Protein AF-A0A834YYU4-F1 (afdb_monomer)

Secondary structure (DSSP, 8-state):
-BTTTTB-----BTTB--HHHHHHHHHHHHHHHTT--HHHHTHHHH-TTEEEEEEEHHHH--S-TT----HHHHHHHHHHHHHTT-EEEEETTEEEEEEEHHHHHHHHHHHHHHHTT----

Sequence (121 aa):
MNLQDGYVVLVTRPDNRSMSDLWKCFYFIRAVILGFKIIEASAILYSDDVGVRTIDMNNVSIKHKGHKWTLSCERNMKLYGKSRKTSIVMEGNLIHILGLKWSIQNAITSLRPLCLGCCVN

Solvent-accessible surface area (backbone atoms only — not compa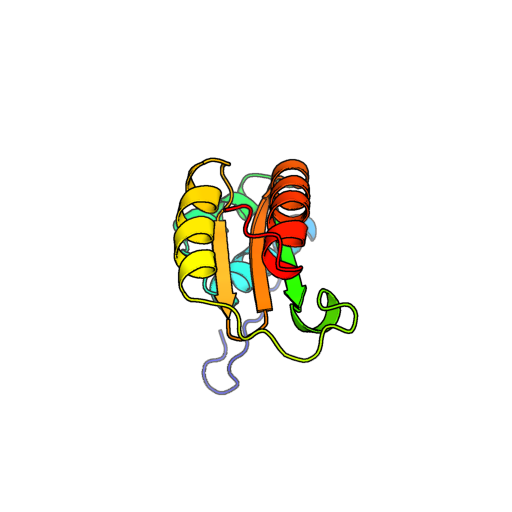rable to full-atom values): 7295 Å² total; per-residue (Å²): 112,44,79,90,81,73,48,77,80,86,79,71,48,95,92,48,71,56,62,66,61,52,52,32,51,48,53,28,53,51,36,40,73,65,66,43,53,65,82,65,28,51,48,32,71,78,33,91,58,34,48,77,50,77,42,53,47,73,78,67,50,74,86,68,87,81,76,77,86,52,75,66,57,62,56,52,49,60,55,55,23,74,74,55,74,26,54,70,40,76,58,93,58,34,40,38,35,36,24,37,62,68,47,41,54,49,51,50,64,62,43,49,46,59,72,70,67,58,72,78,126

Organism: Tetracentron sinense (NCBI:txid13715)

Mean predicted aligned error: 9.65 Å

pLDDT: mean 75.98, std 19.18, range [32.94, 95.56]

Nearest PDB structures (foldseek):
  7wts-assembly1_x  TM=8.541E-01  e=3.207E-06  Homo sapiens
  7mqa-assembly1_SW  TM=7.951E-01  e=4.625E-06  Homo sapiens
  2e3u-assembly1_A  TM=7.522E-01  e=3.259E-05  Pyrococcus horikoshii OT3
  3aev-assembly1_B  TM=7.430E-01  e=9.341E-04  Pyrococcus horikoshii
  2epi-assembly1_C  TM=5.928E-01  e=4.170E-01  Methanocaldococcus jannaschii DSM 2661

Structure (mmCIF, N/CA/C/O backbone):
data_AF-A0A834YYU4-F1
#
_entry.id   AF-A0A834YYU4-F1
#
loop_
_atom_site.group_PDB
_atom_site.id
_atom_site.type_symbol
_atom_site.label_atom_id
_atom_site.label_alt_id
_atom_site.label_comp_id
_atom_site.label_asym_id
_atom_site.label_entity_id
_atom_site.label_seq_id
_atom_site.pdbx_PDB_ins_code
_atom_site.Cartn_x
_atom_site.Cartn_y
_atom_site.Cartn_z
_atom_site.occupancy
_atom_site.B_iso_or_equiv
_atom_site.auth_seq_id
_atom_site.auth_comp_id
_atom_site.auth_asym_id
_atom_site.auth_atom_id
_atom_site.pdbx_PDB_model_num
ATOM 1 N N . MET A 1 1 ? -2.710 -3.736 -18.037 1.00 84.75 1 MET A N 1
ATOM 2 C CA . MET A 1 1 ? -3.788 -4.079 -17.086 1.00 84.75 1 MET A CA 1
ATOM 3 C C . MET A 1 1 ? -4.715 -5.039 -17.795 1.00 84.75 1 MET A C 1
ATOM 5 O O . MET A 1 1 ? -5.122 -4.723 -18.906 1.00 84.75 1 MET A O 1
ATOM 9 N N . ASN A 1 2 ? -4.968 -6.210 -17.216 1.00 88.81 2 ASN A N 1
ATOM 10 C CA . ASN A 1 2 ? -5.940 -7.144 -17.766 1.00 88.81 2 ASN A CA 1
ATOM 11 C C . ASN A 1 2 ? -7.298 -6.837 -17.121 1.00 88.81 2 ASN A C 1
ATOM 13 O O . ASN A 1 2 ? -7.493 -7.069 -15.931 1.00 88.81 2 ASN A O 1
ATOM 17 N N . LEU A 1 3 ? -8.203 -6.253 -17.907 1.00 90.31 3 LEU A N 1
ATOM 18 C CA . LEU A 1 3 ? -9.541 -5.875 -17.450 1.00 90.31 3 LEU A CA 1
ATOM 19 C C . LEU A 1 3 ? -10.502 -7.066 -17.386 1.00 90.31 3 LEU A C 1
ATOM 21 O O . LEU A 1 3 ? -11.465 -7.012 -16.632 1.00 90.31 3 LEU A O 1
ATOM 25 N N . GLN A 1 4 ? -10.237 -8.119 -18.158 1.00 90.62 4 GLN A N 1
ATOM 26 C CA . GLN A 1 4 ? -11.067 -9.320 -18.207 1.00 90.62 4 GLN A CA 1
ATOM 27 C C . GLN A 1 4 ? -10.930 -10.134 -16.918 1.00 90.62 4 GLN A C 1
ATOM 29 O O . GLN A 1 4 ? -11.927 -10.564 -16.349 1.00 90.62 4 GLN A O 1
ATOM 34 N N . ASP A 1 5 ? -9.697 -10.267 -16.432 1.00 91.75 5 ASP A N 1
ATOM 35 C CA . ASP A 1 5 ? -9.369 -11.088 -15.262 1.00 91.75 5 ASP A CA 1
ATOM 36 C C . ASP A 1 5 ? -9.105 -10.258 -13.992 1.00 91.75 5 ASP A C 1
ATOM 38 O O . ASP A 1 5 ? -8.812 -10.801 -12.928 1.00 91.75 5 ASP A O 1
ATOM 42 N N . GLY A 1 6 ? -9.162 -8.925 -14.088 1.00 87.88 6 GLY A N 1
ATOM 43 C CA . GLY A 1 6 ? -9.053 -8.025 -12.938 1.00 87.88 6 GLY A CA 1
ATOM 44 C C . GLY A 1 6 ? -7.663 -7.940 -12.295 1.00 87.88 6 GLY A C 1
ATOM 45 O O . GLY A 1 6 ? -7.561 -7.562 -11.129 1.00 87.88 6 GLY A O 1
ATOM 46 N N . TYR A 1 7 ? -6.586 -8.258 -13.024 1.00 88.06 7 TYR A N 1
ATOM 47 C CA . TYR A 1 7 ? -5.216 -8.177 -12.504 1.00 88.06 7 TYR A CA 1
ATOM 48 C C . TYR A 1 7 ? -4.333 -7.161 -13.237 1.00 88.06 7 TYR A C 1
ATOM 50 O O . TYR A 1 7 ? -4.507 -6.810 -14.411 1.00 88.06 7 TYR A O 1
ATOM 58 N N . VAL A 1 8 ? -3.312 -6.697 -12.520 1.00 91.50 8 VAL A N 1
ATOM 59 C CA . VAL A 1 8 ? -2.276 -5.808 -13.042 1.00 91.50 8 VAL A CA 1
ATOM 60 C C . VAL A 1 8 ? -0.950 -6.557 -13.062 1.00 91.50 8 VAL A C 1
ATOM 62 O O . VAL A 1 8 ? -0.528 -7.101 -12.047 1.00 91.50 8 VAL A O 1
ATOM 65 N N . VAL A 1 9 ? -0.289 -6.571 -14.220 1.00 92.00 9 VAL A N 1
ATOM 66 C CA . VAL A 1 9 ? 1.058 -7.132 -14.380 1.00 92.00 9 VAL A CA 1
ATOM 67 C C . VAL A 1 9 ? 2.054 -5.993 -14.402 1.00 92.00 9 VAL A C 1
ATOM 69 O O . VAL A 1 9 ? 1.902 -5.049 -15.179 1.00 92.00 9 VAL A O 1
ATOM 72 N N . LEU A 1 10 ? 3.077 -6.112 -13.565 1.00 92.12 10 LEU A N 1
ATOM 73 C CA . LEU A 1 10 ? 4.243 -5.249 -13.579 1.00 92.12 10 LEU A CA 1
ATOM 74 C C . LEU A 1 10 ? 5.434 -6.066 -14.062 1.00 92.12 10 LEU A C 1
ATOM 76 O O . LEU A 1 10 ? 5.714 -7.141 -13.539 1.00 92.12 10 LEU A O 1
ATOM 80 N N . VAL A 1 11 ? 6.133 -5.539 -15.056 1.00 91.81 11 VAL A N 1
ATOM 81 C CA . VAL A 1 11 ? 7.341 -6.133 -15.628 1.00 91.81 11 VAL A CA 1
ATOM 82 C C . VAL A 1 11 ? 8.394 -5.048 -15.752 1.00 91.81 11 VAL A C 1
ATOM 84 O O . VAL A 1 11 ? 8.086 -3.910 -16.110 1.00 91.81 11 VAL A O 1
ATOM 87 N N . THR A 1 12 ? 9.636 -5.400 -15.438 1.00 91.69 12 THR A N 1
ATOM 88 C CA . THR A 1 12 ? 10.779 -4.537 -15.724 1.00 91.69 12 THR A CA 1
ATOM 89 C C . THR A 1 12 ? 11.025 -4.507 -17.224 1.00 91.69 12 THR A C 1
ATOM 91 O O . THR A 1 12 ? 10.729 -5.462 -17.949 1.00 91.69 12 THR A O 1
ATOM 94 N N . ARG A 1 13 ? 11.566 -3.392 -17.709 1.00 90.31 13 ARG A N 1
ATOM 95 C CA . ARG A 1 13 ? 11.983 -3.308 -19.104 1.00 90.31 13 ARG A CA 1
ATOM 96 C C . ARG A 1 13 ? 13.431 -3.794 -19.245 1.00 90.31 13 ARG A C 1
ATOM 98 O O . ARG A 1 13 ? 14.188 -3.745 -18.275 1.00 90.31 13 ARG A O 1
ATOM 105 N N . PRO A 1 14 ? 13.863 -4.232 -20.440 1.00 87.81 14 PRO A N 1
ATOM 106 C CA . PRO A 1 14 ? 15.243 -4.670 -20.650 1.00 87.81 14 PRO A CA 1
ATOM 107 C C . PRO A 1 14 ? 16.296 -3.607 -20.297 1.00 87.81 14 PRO A C 1
ATOM 109 O O . PRO A 1 14 ? 17.367 -3.975 -19.820 1.00 87.81 14 PRO A O 1
ATOM 112 N N . ASP A 1 15 ? 15.968 -2.329 -20.510 1.00 88.12 15 ASP A N 1
ATOM 113 C CA . ASP A 1 15 ? 16.777 -1.131 -20.250 1.00 88.12 15 ASP A CA 1
ATOM 114 C C . ASP A 1 15 ? 16.774 -0.677 -18.781 1.00 88.12 15 ASP A C 1
ATOM 116 O O . ASP A 1 15 ? 17.740 -0.067 -18.335 1.00 88.12 15 ASP A O 1
ATOM 120 N N . ASN A 1 16 ? 15.739 -1.015 -18.004 1.00 79.62 16 ASN A N 1
ATOM 121 C CA . ASN A 1 16 ? 15.710 -0.799 -16.556 1.00 79.62 16 ASN A CA 1
ATOM 122 C C . ASN A 1 16 ? 15.238 -2.067 -15.836 1.00 79.62 16 ASN A C 1
ATOM 124 O O . ASN A 1 16 ? 14.038 -2.318 -15.695 1.00 79.62 16 ASN A O 1
ATOM 128 N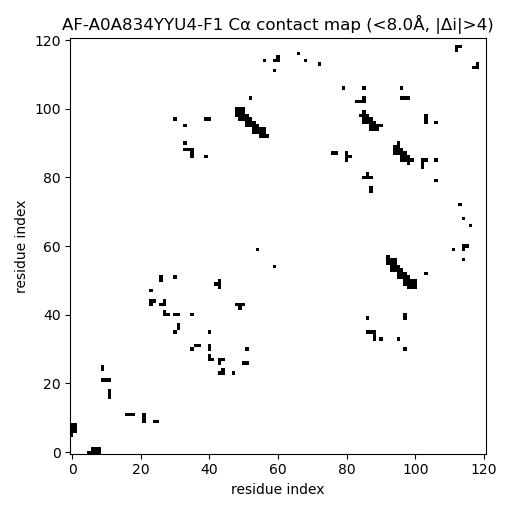 N . ARG A 1 17 ? 16.211 -2.839 -15.339 1.00 85.69 17 ARG A N 1
ATOM 129 C CA . ARG A 1 17 ? 15.999 -4.074 -14.570 1.00 85.69 17 ARG A CA 1
ATOM 130 C C . ARG A 1 17 ? 15.997 -3.852 -13.053 1.00 85.69 17 ARG A C 1
ATOM 132 O O . ARG A 1 17 ? 16.187 -4.808 -12.302 1.00 85.69 17 ARG A O 1
ATOM 139 N N . SER A 1 18 ? 15.807 -2.615 -12.590 1.00 88.75 18 SER A N 1
ATOM 140 C CA . SER A 1 18 ? 15.725 -2.310 -11.162 1.00 88.75 18 SER A CA 1
ATOM 141 C C . SER A 1 18 ? 14.516 -3.002 -10.540 1.00 88.75 18 SER A C 1
ATOM 143 O O . SER A 1 18 ? 13.362 -2.632 -10.759 1.00 88.75 18 SER A O 1
ATOM 145 N N . MET A 1 19 ? 14.785 -4.018 -9.723 1.00 89.38 19 MET A N 1
ATOM 146 C CA . MET A 1 19 ? 13.727 -4.702 -8.989 1.00 89.38 19 MET A CA 1
ATOM 147 C C . MET A 1 19 ? 13.136 -3.805 -7.893 1.00 89.38 19 MET A C 1
ATOM 149 O O . MET A 1 19 ? 11.960 -3.928 -7.567 1.00 89.38 19 MET A O 1
ATOM 153 N N . SER A 1 20 ? 13.926 -2.865 -7.363 1.00 89.81 20 SER A N 1
ATOM 154 C CA . SER A 1 20 ? 13.470 -1.872 -6.382 1.00 89.81 20 SER A CA 1
ATOM 155 C C . SER A 1 20 ? 12.346 -0.998 -6.945 1.00 89.81 20 SER A C 1
ATOM 157 O O . SER A 1 20 ? 11.306 -0.835 -6.306 1.00 89.81 20 SER A O 1
ATOM 159 N N . ASP A 1 21 ? 12.495 -0.525 -8.185 1.00 89.62 21 ASP A N 1
ATOM 160 C CA . ASP A 1 21 ? 11.474 0.292 -8.851 1.00 89.62 21 ASP A CA 1
ATOM 161 C C . ASP A 1 21 ? 10.185 -0.509 -9.065 1.00 89.62 21 ASP A C 1
ATOM 163 O O . ASP A 1 21 ? 9.080 0.002 -8.869 1.00 89.62 21 ASP A O 1
ATOM 167 N N . LEU A 1 22 ? 10.317 -1.799 -9.396 1.00 92.50 22 LEU A N 1
ATOM 168 C CA . LEU A 1 22 ? 9.172 -2.695 -9.532 1.00 92.50 22 LEU A CA 1
ATOM 169 C C . LEU A 1 22 ? 8.421 -2.862 -8.204 1.00 92.50 22 LEU A C 1
ATOM 171 O O . LEU A 1 22 ? 7.191 -2.790 -8.185 1.00 92.50 22 LEU A O 1
ATOM 175 N N . TRP A 1 23 ? 9.146 -3.035 -7.094 1.00 91.94 23 TRP A N 1
ATOM 176 C CA . TRP A 1 23 ? 8.554 -3.111 -5.757 1.00 91.94 23 TRP A CA 1
ATOM 177 C C . TRP A 1 23 ? 7.821 -1.822 -5.383 1.00 91.94 23 TRP A C 1
ATOM 179 O O . TRP A 1 23 ? 6.698 -1.891 -4.884 1.00 91.94 23 TRP A O 1
ATOM 189 N N . LYS A 1 24 ? 8.394 -0.648 -5.675 1.00 92.81 24 LYS A N 1
ATOM 190 C CA . LYS A 1 24 ? 7.728 0.647 -5.445 1.00 92.81 24 LYS A CA 1
ATOM 191 C C . LYS A 1 24 ? 6.425 0.761 -6.225 1.00 92.81 24 LYS A C 1
ATOM 193 O O . LYS A 1 24 ? 5.394 1.100 -5.646 1.00 92.81 24 LYS A O 1
ATOM 198 N N . CYS A 1 25 ? 6.448 0.411 -7.512 1.00 93.62 25 CYS A N 1
ATOM 199 C CA . CYS A 1 25 ? 5.253 0.379 -8.354 1.00 93.62 25 CYS A CA 1
ATOM 200 C C . CYS A 1 25 ? 4.204 -0.600 -7.814 1.00 93.62 25 CYS A C 1
ATOM 202 O O . CYS A 1 25 ? 3.022 -0.263 -7.753 1.00 93.62 25 CYS A O 1
ATOM 204 N N . PHE A 1 26 ? 4.623 -1.786 -7.367 1.00 94.50 26 PHE A N 1
ATOM 205 C CA . PHE A 1 26 ? 3.730 -2.763 -6.750 1.00 94.50 26 PHE A CA 1
ATOM 206 C C . PHE A 1 26 ? 3.055 -2.199 -5.493 1.00 94.50 26 PHE A C 1
ATOM 208 O O . PHE A 1 26 ? 1.830 -2.254 -5.377 1.00 94.50 26 PHE A O 1
ATOM 215 N N . TYR A 1 27 ? 3.825 -1.612 -4.572 1.00 94.00 27 TYR A N 1
ATOM 216 C CA . TYR A 1 27 ? 3.278 -1.032 -3.344 1.00 94.00 27 TYR A CA 1
ATOM 217 C C . TYR A 1 27 ? 2.379 0.179 -3.609 1.00 94.00 27 TYR A C 1
ATOM 219 O O . TYR A 1 27 ? 1.354 0.321 -2.942 1.00 94.00 27 TYR A O 1
ATOM 227 N N . PHE A 1 28 ? 2.711 1.006 -4.603 1.00 95.56 28 PHE A N 1
ATOM 228 C CA . PHE A 1 28 ? 1.863 2.106 -5.058 1.00 95.56 28 PHE A CA 1
ATOM 229 C C . PHE A 1 28 ? 0.505 1.603 -5.563 1.00 95.56 28 PHE A C 1
ATOM 231 O O . PHE A 1 28 ? -0.535 2.043 -5.074 1.00 95.56 28 PHE A O 1
ATOM 238 N N . ILE A 1 29 ? 0.498 0.637 -6.487 1.00 95.12 29 ILE A N 1
ATOM 239 C CA . ILE A 1 29 ? -0.746 0.076 -7.038 1.00 95.12 29 ILE A CA 1
ATOM 240 C C . ILE A 1 29 ? -1.554 -0.607 -5.939 1.00 95.12 29 ILE A C 1
ATOM 242 O O . ILE A 1 29 ? -2.764 -0.411 -5.849 1.00 95.12 29 ILE A O 1
ATOM 246 N N . ARG A 1 30 ? -0.884 -1.344 -5.047 1.00 94.00 30 ARG A N 1
ATOM 247 C CA . ARG A 1 30 ? -1.526 -1.948 -3.881 1.00 94.00 30 ARG A CA 1
ATOM 248 C C . ARG A 1 30 ? -2.189 -0.895 -2.993 1.00 94.00 30 ARG A C 1
ATOM 250 O O . ARG A 1 30 ? -3.312 -1.116 -2.564 1.00 94.00 30 ARG A O 1
ATOM 257 N N . ALA A 1 31 ? -1.550 0.246 -2.737 1.00 94.06 31 ALA A N 1
ATOM 258 C CA . ALA A 1 31 ? -2.162 1.327 -1.965 1.00 94.06 31 ALA A CA 1
ATOM 259 C C . ALA A 1 31 ? -3.426 1.880 -2.650 1.00 94.06 31 ALA A C 1
ATOM 261 O O . ALA A 1 31 ? -4.443 2.077 -1.991 1.00 94.06 31 ALA A O 1
ATOM 262 N N . VAL A 1 32 ? -3.398 2.068 -3.971 1.00 94.12 32 VAL A N 1
ATOM 263 C CA . VAL A 1 32 ? -4.581 2.516 -4.725 1.00 94.12 32 VAL A CA 1
ATOM 264 C C . VAL A 1 32 ? -5.720 1.492 -4.645 1.00 94.12 32 VAL A C 1
ATOM 266 O O . VAL A 1 32 ? -6.861 1.877 -4.406 1.00 94.12 32 VAL A O 1
ATOM 269 N N . ILE A 1 33 ? -5.418 0.194 -4.772 1.00 92.94 33 ILE A N 1
ATOM 270 C CA . ILE A 1 33 ? -6.412 -0.889 -4.640 1.00 92.94 33 ILE A CA 1
ATOM 271 C C . ILE A 1 33 ? -7.048 -0.896 -3.242 1.00 92.94 33 ILE A C 1
ATOM 273 O O . ILE A 1 33 ? -8.248 -1.103 -3.127 1.00 92.94 33 ILE A O 1
ATOM 277 N N . LEU A 1 34 ? -6.272 -0.601 -2.195 1.00 92.31 34 LEU A N 1
ATOM 278 C CA . LEU A 1 34 ? -6.759 -0.485 -0.812 1.00 92.31 34 LEU A CA 1
ATOM 279 C C . LEU A 1 34 ? -7.568 0.802 -0.542 1.00 92.31 34 LEU A C 1
ATOM 281 O O . LEU A 1 34 ? -7.905 1.087 0.605 1.00 92.31 34 LEU A O 1
ATOM 285 N N . GLY A 1 35 ? -7.845 1.614 -1.569 1.00 91.94 35 GLY A N 1
ATOM 286 C CA . GLY A 1 35 ? -8.704 2.796 -1.478 1.00 91.94 35 GLY A CA 1
ATOM 287 C C . GLY A 1 35 ? -7.994 4.104 -1.116 1.00 91.94 35 GLY A C 1
ATOM 288 O O . GLY A 1 35 ? -8.666 5.110 -0.875 1.00 91.94 35 GLY A O 1
ATOM 289 N N . PHE A 1 36 ? -6.655 4.141 -1.083 1.00 93.19 36 PHE A N 1
ATOM 290 C CA . PHE A 1 36 ? -5.924 5.402 -0.908 1.00 93.19 36 PHE A CA 1
ATOM 291 C C . PHE A 1 36 ? -6.033 6.288 -2.148 1.00 93.19 36 PHE A C 1
ATOM 293 O O . PHE A 1 36 ? -6.033 5.809 -3.286 1.00 93.19 36 PHE A O 1
ATOM 300 N N . LYS A 1 37 ? -6.062 7.611 -1.948 1.00 92.00 37 LYS A N 1
ATOM 301 C CA . LYS A 1 37 ? -6.037 8.547 -3.076 1.00 92.00 37 LYS A CA 1
ATOM 302 C C . LYS A 1 37 ? -4.692 8.458 -3.787 1.00 92.00 37 LYS A C 1
ATOM 304 O O . LYS A 1 37 ? -3.654 8.341 -3.141 1.00 92.00 37 LYS A O 1
ATOM 309 N N . ILE A 1 38 ? -4.699 8.635 -5.106 1.00 92.75 38 ILE A N 1
ATOM 310 C CA . ILE A 1 38 ? -3.484 8.603 -5.938 1.00 92.75 38 ILE A CA 1
ATOM 311 C C . ILE A 1 38 ? -2.406 9.562 -5.403 1.00 92.75 38 ILE A C 1
ATOM 313 O O . ILE A 1 38 ? -1.247 9.176 -5.307 1.00 92.75 38 ILE A O 1
ATOM 317 N N . ILE A 1 39 ? -2.801 10.772 -4.988 1.00 90.69 39 ILE A N 1
ATOM 318 C CA . ILE A 1 39 ? -1.900 11.801 -4.433 1.00 90.69 39 ILE A CA 1
ATOM 319 C C . ILE A 1 39 ? -1.230 11.338 -3.127 1.00 90.69 39 ILE A C 1
ATOM 321 O O . ILE A 1 39 ? -0.092 11.696 -2.840 1.00 90.69 39 ILE A O 1
ATOM 325 N N . GLU A 1 40 ? -1.925 10.543 -2.315 1.00 89.19 40 GLU A N 1
ATOM 326 C CA . GLU A 1 40 ? -1.380 10.009 -1.062 1.00 89.19 40 GLU A CA 1
ATOM 327 C C . GLU A 1 40 ? -0.481 8.801 -1.347 1.00 89.19 40 GLU A C 1
ATOM 329 O O . GLU A 1 40 ? 0.627 8.703 -0.824 1.00 89.19 40 GLU A O 1
ATOM 334 N N . ALA A 1 41 ? -0.932 7.912 -2.236 1.00 92.69 41 ALA A N 1
ATOM 335 C CA . ALA A 1 41 ? -0.193 6.730 -2.657 1.00 92.69 41 ALA A CA 1
ATOM 336 C C . ALA A 1 41 ? 1.127 7.082 -3.359 1.00 92.69 41 ALA A C 1
ATOM 338 O O . ALA A 1 41 ? 2.120 6.379 -3.166 1.00 92.69 41 ALA A O 1
ATOM 339 N N . SER A 1 42 ? 1.180 8.182 -4.124 1.00 92.88 42 SER A N 1
ATOM 340 C CA . SER A 1 42 ? 2.390 8.588 -4.851 1.00 92.88 42 SER A CA 1
ATOM 341 C C . SER A 1 42 ? 3.587 8.833 -3.934 1.00 92.88 42 SER A C 1
ATOM 343 O O . SER A 1 42 ? 4.719 8.701 -4.383 1.00 92.88 42 SER A O 1
ATOM 345 N N . ALA A 1 43 ? 3.371 9.104 -2.640 1.00 90.94 43 ALA A N 1
ATOM 346 C CA . ALA A 1 43 ? 4.446 9.228 -1.655 1.00 90.94 43 ALA A CA 1
ATOM 347 C C . ALA A 1 43 ? 5.361 7.985 -1.585 1.00 90.94 43 ALA A C 1
ATOM 349 O O . ALA A 1 43 ? 6.556 8.134 -1.341 1.00 90.94 43 ALA A O 1
ATOM 350 N N . ILE A 1 44 ? 4.830 6.786 -1.864 1.00 92.38 44 ILE A N 1
ATOM 351 C CA . ILE A 1 44 ? 5.585 5.517 -1.907 1.00 92.38 44 ILE A CA 1
ATOM 352 C C . ILE A 1 44 ? 6.631 5.518 -3.031 1.00 92.38 44 ILE A C 1
ATOM 354 O O . ILE A 1 44 ? 7.687 4.905 -2.910 1.00 92.38 44 ILE A O 1
ATOM 358 N N . LEU A 1 45 ? 6.356 6.215 -4.137 1.00 92.06 45 LEU A N 1
ATOM 359 C CA . LEU A 1 45 ? 7.279 6.284 -5.271 1.00 92.06 45 LEU A CA 1
ATOM 360 C C . LEU A 1 45 ? 8.489 7.179 -4.963 1.00 92.06 45 LEU A C 1
ATOM 362 O O . LEU A 1 45 ? 9.569 6.958 -5.509 1.00 92.06 45 LEU A O 1
ATOM 366 N N . TYR A 1 46 ? 8.316 8.167 -4.080 1.00 88.88 46 TYR A N 1
ATOM 367 C CA . TYR A 1 46 ? 9.336 9.166 -3.757 1.00 88.88 46 TYR A CA 1
ATOM 368 C C . TYR A 1 46 ? 10.190 8.817 -2.531 1.00 88.88 46 TYR A C 1
ATOM 370 O O . TYR A 1 46 ? 11.276 9.372 -2.384 1.00 88.88 46 TYR A O 1
ATOM 378 N N . SER A 1 47 ? 9.720 7.941 -1.637 1.00 86.56 47 SER A N 1
ATOM 379 C CA . SER A 1 47 ? 10.415 7.624 -0.384 1.00 86.56 47 SER A CA 1
ATOM 380 C C . SER A 1 47 ? 10.269 6.155 0.001 1.00 86.56 47 SER A C 1
ATOM 382 O O . SER A 1 47 ? 9.157 5.648 0.133 1.00 86.56 47 SER A O 1
ATOM 384 N N . ASP A 1 48 ? 11.405 5.508 0.267 1.00 84.88 48 ASP A N 1
ATOM 385 C CA . ASP A 1 48 ? 11.488 4.099 0.685 1.00 84.88 48 ASP A CA 1
ATOM 386 C C . ASP A 1 48 ? 10.959 3.864 2.109 1.00 84.88 48 ASP A C 1
ATOM 388 O O . ASP A 1 48 ? 10.645 2.738 2.492 1.00 84.88 48 ASP A O 1
ATOM 392 N N . ASP A 1 49 ? 10.827 4.936 2.893 1.00 86.38 49 ASP A N 1
ATOM 393 C CA . ASP A 1 49 ? 10.341 4.887 4.272 1.00 86.38 49 ASP A CA 1
ATOM 394 C C . ASP A 1 49 ? 8.811 4.923 4.373 1.00 86.38 49 ASP A C 1
ATOM 396 O O . ASP A 1 49 ? 8.249 4.697 5.457 1.00 86.38 49 ASP A O 1
ATOM 400 N N . VAL A 1 50 ? 8.128 5.236 3.265 1.00 89.38 50 VAL A N 1
ATOM 401 C CA . VAL A 1 50 ? 6.668 5.287 3.184 1.00 89.38 50 VAL A CA 1
ATOM 402 C C . VAL A 1 50 ? 6.135 3.919 2.783 1.00 89.38 50 VAL A C 1
ATOM 404 O O . VAL A 1 50 ? 6.494 3.360 1.751 1.00 89.38 50 VAL A O 1
ATOM 407 N N . GLY A 1 51 ? 5.219 3.389 3.588 1.00 89.88 51 GLY A N 1
ATOM 408 C CA . GLY A 1 51 ? 4.596 2.098 3.328 1.00 89.88 51 GLY A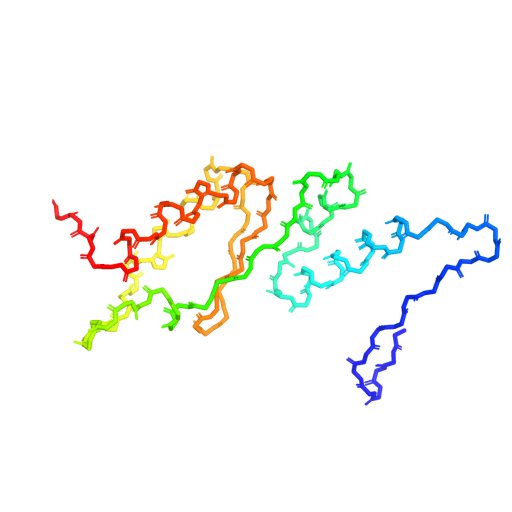 CA 1
ATOM 409 C C . GLY A 1 51 ? 3.124 2.069 3.700 1.00 89.88 51 GLY A C 1
ATOM 410 O O . GLY A 1 51 ? 2.546 3.065 4.139 1.00 89.88 51 GLY A O 1
ATOM 411 N N . VAL A 1 52 ? 2.522 0.891 3.537 1.00 92.31 52 VAL A N 1
ATOM 412 C CA . VAL A 1 52 ? 1.139 0.618 3.937 1.00 92.31 52 VAL A CA 1
ATOM 413 C C . VAL A 1 52 ? 1.111 -0.539 4.921 1.00 92.31 52 VAL A C 1
ATOM 415 O O . VAL A 1 52 ? 1.626 -1.623 4.638 1.00 92.31 52 VAL A O 1
ATOM 418 N N . ARG A 1 53 ? 0.449 -0.337 6.061 1.00 90.19 53 ARG A N 1
ATOM 419 C CA . ARG A 1 53 ? 0.177 -1.387 7.043 1.00 90.19 53 ARG A CA 1
ATOM 420 C C . ARG A 1 53 ? -1.319 -1.624 7.147 1.00 90.19 53 ARG A C 1
ATOM 422 O O . ARG A 1 53 ? -2.091 -0.682 7.264 1.00 90.19 53 ARG A O 1
ATOM 429 N N . THR A 1 54 ? -1.709 -2.891 7.085 1.00 88.88 54 THR A N 1
ATOM 430 C CA . THR A 1 54 ? -3.098 -3.328 7.255 1.00 88.88 54 THR A CA 1
ATOM 431 C C . THR A 1 54 ? -3.254 -3.978 8.617 1.00 88.88 54 THR A C 1
ATOM 433 O O . THR A 1 54 ? -2.377 -4.727 9.051 1.00 88.88 54 THR A O 1
ATOM 436 N N . ILE A 1 55 ? -4.351 -3.667 9.291 1.00 85.00 55 ILE A N 1
ATOM 437 C CA . ILE A 1 55 ? -4.707 -4.211 10.593 1.00 85.00 55 ILE A CA 1
ATOM 438 C C . ILE A 1 55 ? -6.099 -4.792 10.463 1.00 85.00 55 ILE A C 1
ATOM 440 O O . ILE A 1 55 ? -7.021 -4.092 10.057 1.00 85.00 55 ILE A O 1
ATOM 444 N N . ASP A 1 56 ? -6.237 -6.054 10.841 1.00 82.25 56 ASP A N 1
ATOM 445 C CA . ASP A 1 56 ? -7.544 -6.659 11.033 1.00 82.25 56 ASP A CA 1
ATOM 446 C C . ASP A 1 56 ? -8.025 -6.354 12.451 1.00 82.25 56 ASP A C 1
ATOM 448 O O . ASP A 1 56 ? -7.387 -6.742 13.437 1.00 82.25 56 ASP A O 1
ATOM 452 N N . MET A 1 57 ? -9.144 -5.640 12.557 1.00 69.12 57 MET A N 1
ATOM 453 C CA . MET A 1 57 ? -9.762 -5.311 13.836 1.00 69.12 57 MET A CA 1
ATOM 454 C C . MET A 1 57 ? -10.168 -6.565 14.616 1.00 69.12 57 MET A C 1
ATOM 456 O O . MET A 1 57 ? -10.075 -6.551 15.843 1.00 69.12 57 MET A O 1
ATOM 460 N N . ASN A 1 58 ? -10.512 -7.665 13.937 1.00 69.81 58 ASN A N 1
ATOM 461 C CA . ASN A 1 58 ? -10.841 -8.935 14.590 1.00 69.81 58 ASN A CA 1
ATOM 462 C C . ASN A 1 58 ? -9.635 -9.514 15.350 1.00 69.81 58 ASN A C 1
ATOM 464 O O . ASN A 1 58 ? -9.793 -10.123 16.407 1.00 69.81 58 ASN A O 1
ATOM 468 N N . ASN A 1 59 ? -8.420 -9.281 14.846 1.00 61.91 59 ASN A N 1
ATOM 469 C CA . ASN A 1 59 ? -7.182 -9.718 15.497 1.00 61.91 59 ASN A CA 1
ATOM 470 C C . ASN A 1 59 ? -6.731 -8.772 16.621 1.00 61.91 59 ASN A C 1
ATOM 472 O O . ASN A 1 59 ? -5.940 -9.169 17.475 1.00 61.91 59 ASN A O 1
ATOM 476 N N . VAL A 1 60 ? -7.212 -7.523 16.637 1.00 56.84 60 VAL A N 1
ATOM 477 C CA . VAL A 1 60 ? -6.924 -6.550 17.708 1.00 56.84 60 VAL A CA 1
ATOM 478 C C . VAL A 1 60 ? -7.935 -6.658 18.848 1.00 56.84 60 VAL A C 1
ATOM 480 O O . VAL A 1 60 ? -7.582 -6.391 19.998 1.00 56.84 60 VAL A O 1
ATOM 483 N N . SER A 1 61 ? -9.161 -7.109 18.566 1.00 48.38 61 SER A N 1
ATOM 484 C CA . SER A 1 61 ? -10.118 -7.506 19.592 1.00 48.38 61 SER A CA 1
ATOM 485 C C . SER A 1 61 ? -9.643 -8.778 20.292 1.00 48.38 61 SER A C 1
ATOM 487 O O . SER A 1 61 ? -10.068 -9.895 20.001 1.00 48.38 61 SER A O 1
ATOM 489 N N . ILE A 1 62 ? -8.774 -8.602 21.282 1.00 41.75 62 ILE A N 1
ATOM 490 C CA . ILE A 1 62 ? -8.651 -9.538 22.391 1.00 41.75 62 ILE A CA 1
ATOM 491 C C . ILE A 1 62 ? -10.051 -9.660 23.001 1.00 41.75 62 ILE A C 1
ATOM 493 O O . ILE A 1 62 ? -10.489 -8.772 23.722 1.00 41.75 62 ILE A O 1
ATOM 497 N N . LYS A 1 63 ? -10.765 -10.739 22.667 1.00 38.94 63 LYS A N 1
ATOM 498 C CA . LYS A 1 63 ? -11.806 -11.393 23.479 1.00 38.94 63 LYS A CA 1
ATOM 499 C C . LYS A 1 63 ? -12.878 -10.518 24.166 1.00 38.94 63 LYS A C 1
ATOM 501 O O . LYS A 1 63 ? -13.524 -11.013 25.081 1.00 38.94 63 LYS A O 1
ATOM 506 N N . HIS A 1 64 ? -13.162 -9.290 23.739 1.00 40.34 64 HIS A N 1
ATOM 5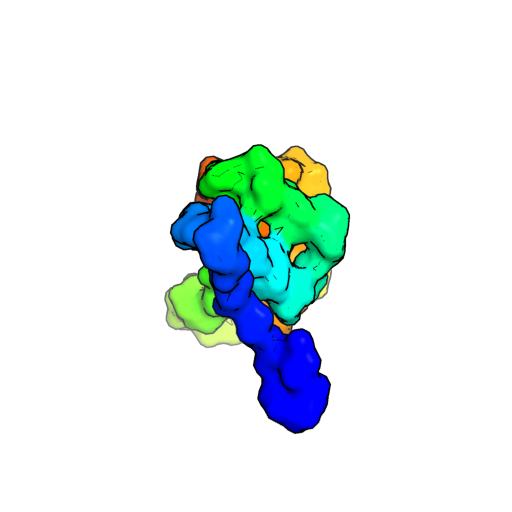07 C CA . HIS A 1 64 ? -14.298 -8.533 24.269 1.00 40.34 64 HIS A CA 1
ATOM 508 C C . HIS A 1 64 ? -15.505 -8.676 23.347 1.00 40.34 64 HIS A C 1
ATOM 510 O O . HIS A 1 64 ? -15.739 -7.897 22.426 1.00 40.34 64 HIS A O 1
ATOM 516 N N . LYS A 1 65 ? -16.278 -9.733 23.618 1.00 36.19 65 LYS A N 1
ATOM 517 C CA . LYS A 1 65 ? -17.651 -9.892 23.137 1.00 36.19 65 LYS A CA 1
ATOM 518 C C . LYS A 1 65 ? -18.447 -8.637 23.521 1.00 36.19 65 LYS A C 1
ATOM 520 O O . LYS A 1 65 ? -18.690 -8.431 24.704 1.00 36.19 65 LYS A O 1
ATOM 525 N N . GLY A 1 66 ? -18.881 -7.838 22.545 1.00 41.75 66 GLY A N 1
ATOM 526 C CA . GLY A 1 66 ? -20.103 -7.043 22.724 1.00 41.75 66 GLY A CA 1
ATOM 527 C C . GLY A 1 66 ? -20.111 -5.569 22.326 1.00 41.75 66 GLY A C 1
ATOM 528 O O . GLY A 1 66 ? -21.196 -4.999 22.340 1.00 41.75 66 GLY A O 1
ATOM 529 N N . HIS A 1 67 ? -19.005 -4.936 21.924 1.00 46.62 67 HIS A N 1
ATOM 530 C CA . HIS A 1 67 ? -19.060 -3.512 21.559 1.00 46.62 67 HIS A CA 1
ATOM 531 C C . HIS A 1 67 ? -18.853 -3.279 20.063 1.00 46.62 67 HIS A C 1
ATOM 533 O O . HIS A 1 67 ? -17.748 -3.327 19.529 1.00 46.62 67 HIS A O 1
ATOM 539 N N . LYS A 1 68 ? -19.981 -3.027 19.391 1.00 48.28 68 LYS A N 1
ATOM 540 C CA . LYS A 1 68 ? -20.070 -2.515 18.024 1.00 48.28 68 LYS A CA 1
ATOM 541 C C . LYS A 1 68 ? -19.325 -1.176 17.976 1.00 48.28 68 LYS A C 1
ATOM 543 O O . LYS A 1 68 ? -19.653 -0.275 18.743 1.00 48.28 68 LYS A O 1
ATOM 548 N N . TRP A 1 69 ? -18.318 -1.069 17.112 1.00 46.69 69 TRP A N 1
ATOM 549 C CA . TRP A 1 69 ? -17.543 0.156 16.901 1.00 46.69 69 TRP A CA 1
ATOM 550 C C . TRP A 1 69 ? -18.489 1.328 16.597 1.00 46.69 69 TRP A C 1
ATOM 552 O O . TRP A 1 69 ? -19.223 1.309 15.608 1.00 46.69 69 TRP A O 1
ATOM 562 N N . THR A 1 70 ? -18.528 2.324 17.480 1.00 50.47 70 THR A N 1
ATOM 563 C CA . THR A 1 70 ? -19.440 3.466 17.362 1.00 50.47 70 THR A CA 1
ATOM 564 C C . THR A 1 70 ? -18.899 4.470 16.340 1.00 50.47 70 THR A C 1
ATOM 566 O O . THR A 1 70 ? -17.700 4.741 16.312 1.00 50.47 70 THR A O 1
ATOM 569 N N . LEU A 1 71 ? -19.790 5.120 15.581 1.00 44.53 71 LEU A N 1
ATOM 570 C CA . LEU A 1 71 ? -19.534 6.240 14.647 1.00 44.53 71 LEU A CA 1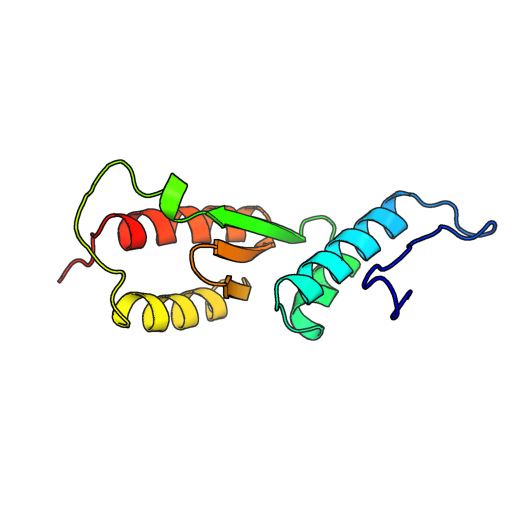
ATOM 571 C C . LEU A 1 71 ? -18.634 7.373 15.210 1.00 44.53 71 LEU A C 1
ATOM 573 O O . LEU A 1 71 ? -18.096 8.187 14.459 1.00 44.53 71 LEU A O 1
ATOM 577 N N . SER A 1 72 ? -18.457 7.43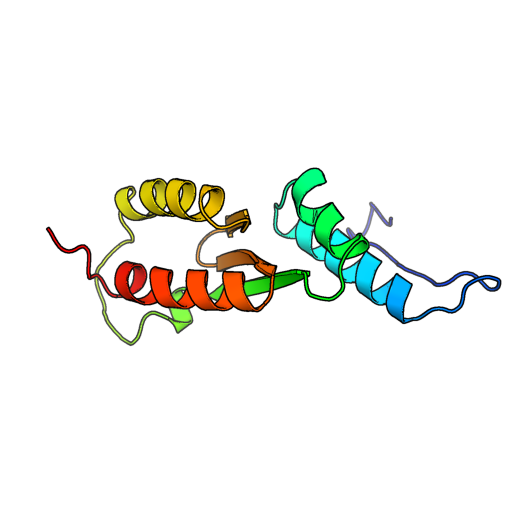4 16.535 1.00 44.69 72 SER A N 1
ATOM 578 C CA . SER A 1 72 ? -17.523 8.332 17.229 1.00 44.69 72 SER A CA 1
ATOM 579 C C . SER A 1 72 ? -16.050 8.022 16.910 1.00 44.69 72 SER A C 1
ATOM 581 O O . SER A 1 72 ? -15.266 8.934 16.637 1.00 44.69 72 SER A O 1
ATOM 583 N N . CYS A 1 73 ? -15.676 6.739 16.839 1.00 49.19 73 CYS A N 1
ATOM 584 C CA . CYS A 1 73 ? -14.318 6.323 16.482 1.00 49.19 73 CYS A CA 1
ATOM 585 C C . CYS A 1 73 ? -13.988 6.688 15.025 1.00 49.19 73 CYS A C 1
ATOM 587 O O . CYS A 1 73 ? -12.882 7.143 14.739 1.00 49.19 73 CYS A O 1
ATOM 589 N N . GLU A 1 74 ? -14.972 6.607 14.124 1.00 49.62 74 GLU A N 1
ATOM 590 C CA . GLU A 1 74 ? -14.835 6.967 12.706 1.00 49.62 74 GLU A CA 1
ATOM 591 C C . GLU A 1 74 ? -14.511 8.460 12.494 1.00 49.62 74 GLU A C 1
ATOM 593 O O . GLU A 1 74 ? -13.667 8.817 11.665 1.00 49.62 74 GLU A O 1
ATOM 598 N N . ARG A 1 75 ? -15.145 9.353 13.276 1.00 48.03 75 ARG A N 1
ATOM 599 C CA . ARG A 1 75 ? -14.868 10.802 13.242 1.00 48.03 75 ARG A CA 1
ATOM 600 C C . ARG A 1 75 ? -13.495 11.143 13.817 1.00 48.03 75 ARG A C 1
ATOM 602 O O . ARG A 1 75 ? -12.765 11.924 13.207 1.00 48.03 75 ARG A O 1
ATOM 609 N N . ASN A 1 76 ? -13.122 10.531 14.941 1.00 51.97 76 ASN A N 1
ATOM 610 C CA . ASN A 1 76 ? -11.818 10.761 15.564 1.00 51.97 76 ASN A CA 1
ATOM 611 C C . ASN A 1 76 ? -10.669 10.280 14.666 1.00 51.97 76 ASN A C 1
ATOM 613 O O . ASN A 1 76 ? -9.652 10.954 14.533 1.00 51.97 76 ASN A O 1
ATOM 617 N N . MET A 1 77 ? -10.851 9.173 13.949 1.00 52.66 77 MET A N 1
ATOM 618 C CA . MET A 1 77 ? -9.835 8.612 13.056 1.00 52.66 77 MET A CA 1
ATOM 619 C C . MET A 1 77 ? -9.528 9.511 11.846 1.00 52.66 77 MET A C 1
ATOM 621 O O . MET A 1 77 ? -8.362 9.668 11.476 1.00 52.66 77 MET A O 1
ATOM 625 N N . LYS A 1 78 ? -10.543 10.192 11.288 1.00 51.91 78 LYS A N 1
ATOM 626 C CA . LYS A 1 78 ? -10.351 11.216 10.239 1.00 51.91 78 LYS A CA 1
ATOM 627 C C . LYS A 1 78 ? -9.573 12.439 10.747 1.00 51.91 78 LYS A C 1
ATOM 629 O O . LYS A 1 78 ? -8.791 13.014 9.987 1.00 51.91 78 LYS A O 1
ATOM 634 N N . LEU A 1 79 ? -9.746 12.815 12.019 1.00 50.50 79 LEU A N 1
ATOM 635 C CA . LEU A 1 79 ? -8.976 13.885 12.671 1.00 50.50 79 LEU A CA 1
ATOM 636 C C . LEU A 1 79 ? -7.516 13.462 12.926 1.00 50.50 79 LEU A C 1
ATOM 638 O O . LEU A 1 79 ? -6.597 14.229 12.635 1.00 50.50 79 LEU A O 1
ATOM 642 N N . TYR A 1 80 ? -7.284 12.223 13.377 1.00 49.72 80 TYR A N 1
ATOM 643 C CA . TYR A 1 80 ? -5.932 11.695 13.610 1.00 49.72 80 TYR A CA 1
ATOM 644 C C . TYR A 1 80 ? -5.120 11.499 12.323 1.00 49.72 80 TYR A C 1
ATOM 646 O O . TYR A 1 80 ? -3.916 11.763 12.330 1.00 49.72 80 TYR A O 1
ATOM 654 N N . GLY A 1 81 ? -5.754 11.096 11.214 1.00 50.75 81 GLY A N 1
ATOM 655 C CA . GLY A 1 81 ? -5.073 10.936 9.924 1.00 50.75 81 GLY A CA 1
ATOM 656 C C . GLY A 1 81 ? -4.469 12.251 9.412 1.00 50.75 81 GLY A C 1
ATOM 657 O O . GLY A 1 81 ? -3.276 12.335 9.114 1.00 50.75 81 GLY A O 1
ATOM 658 N N . LYS A 1 82 ? -5.251 13.338 9.420 1.00 49.94 82 LYS A N 1
ATOM 659 C CA . LYS A 1 82 ? -4.775 14.649 8.943 1.00 49.94 82 LYS A CA 1
ATOM 660 C C . LYS A 1 82 ? -3.648 15.252 9.789 1.00 49.94 82 LYS A C 1
ATOM 662 O O . LYS A 1 82 ? -2.829 15.989 9.252 1.00 49.94 82 LYS A O 1
ATOM 667 N N . SER A 1 83 ? -3.575 14.939 11.083 1.00 46.34 83 SER A N 1
ATOM 668 C CA . SER A 1 83 ? -2.600 15.545 12.001 1.00 46.34 83 SER A CA 1
ATOM 669 C C . SER A 1 83 ? -1.169 14.994 11.859 1.00 46.34 83 SER A C 1
ATOM 671 O O . SER A 1 83 ? -0.221 15.689 12.221 1.00 46.34 83 SER A O 1
ATOM 673 N N . ARG A 1 84 ? -0.967 13.773 11.332 1.00 54.16 84 ARG A N 1
ATOM 674 C CA . ARG A 1 84 ? 0.320 13.048 11.469 1.00 54.16 84 ARG A CA 1
ATOM 675 C C . ARG A 1 84 ? 1.034 12.666 10.168 1.00 54.16 84 ARG A C 1
ATOM 677 O O . ARG A 1 84 ? 1.910 11.801 10.192 1.00 54.16 84 ARG A O 1
ATOM 684 N N . LYS A 1 85 ? 0.709 13.313 9.040 1.00 70.38 85 LYS A N 1
ATOM 685 C CA . LYS A 1 85 ? 1.213 12.916 7.704 1.00 70.38 85 LYS A CA 1
ATOM 686 C C . LYS A 1 85 ? 0.932 11.428 7.407 1.00 70.38 85 LYS A C 1
ATOM 688 O O . LYS A 1 85 ? 1.776 10.732 6.849 1.00 70.38 85 LYS A O 1
ATOM 693 N N . THR A 1 86 ? -0.225 10.927 7.844 1.00 79.69 86 THR A N 1
ATOM 694 C CA . THR A 1 86 ? -0.649 9.535 7.645 1.00 79.69 86 THR A CA 1
ATOM 695 C C . THR A 1 86 ? -2.051 9.492 7.081 1.00 79.69 86 THR A C 1
ATOM 697 O O . T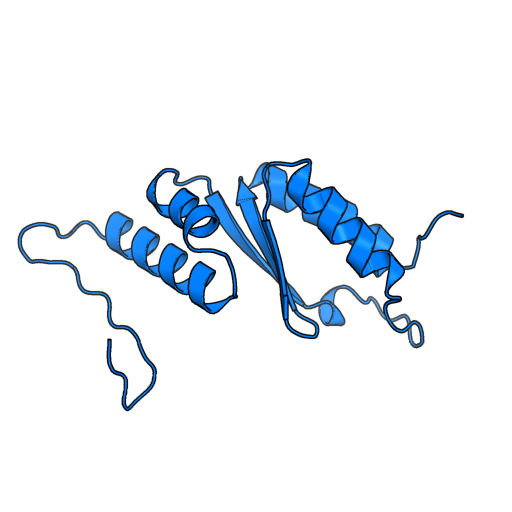HR A 1 86 ? -2.974 10.025 7.691 1.00 79.69 86 THR A O 1
ATOM 700 N N . SER A 1 87 ? -2.243 8.802 5.971 1.00 85.38 87 SER A N 1
ATOM 701 C CA . SER A 1 87 ? -3.579 8.573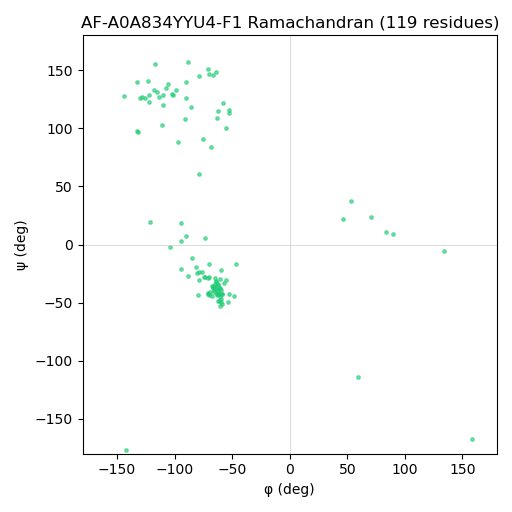 5.428 1.00 85.38 87 SER A CA 1
ATOM 702 C C . SER A 1 87 ? -4.134 7.281 6.013 1.00 85.38 87 SER A C 1
ATOM 704 O O . SER A 1 87 ? -3.404 6.304 6.185 1.00 85.38 87 SER A O 1
ATOM 706 N N . ILE A 1 88 ? -5.420 7.273 6.354 1.00 86.44 88 ILE A N 1
ATOM 707 C CA . ILE A 1 88 ? -6.091 6.115 6.947 1.00 86.44 88 ILE A CA 1
ATOM 708 C C . ILE A 1 88 ? -7.347 5.826 6.134 1.00 86.44 88 ILE A C 1
ATOM 710 O O . ILE A 1 88 ? -8.175 6.718 5.943 1.00 86.44 88 ILE A O 1
ATOM 714 N N . VAL A 1 89 ? -7.481 4.583 5.681 1.00 87.50 89 VAL A N 1
ATOM 715 C CA . VAL A 1 89 ? -8.642 4.071 4.947 1.00 87.50 89 VAL A CA 1
ATOM 716 C C . VAL A 1 89 ? -9.199 2.872 5.707 1.00 87.50 89 VAL A C 1
ATOM 718 O O . VAL A 1 89 ? -8.441 2.082 6.270 1.00 87.50 89 VAL A O 1
ATOM 721 N N . MET A 1 90 ? -10.523 2.761 5.761 1.00 83.81 90 MET A N 1
ATOM 722 C CA . MET A 1 90 ? -11.215 1.637 6.389 1.00 83.81 90 MET A CA 1
ATOM 723 C C . MET A 1 90 ? -12.042 0.895 5.351 1.00 83.81 90 MET A C 1
ATOM 725 O O . MET A 1 90 ? -12.793 1.519 4.602 1.00 83.81 90 MET A O 1
ATOM 729 N N . GLU A 1 91 ? -11.919 -0.427 5.357 1.00 84.00 91 GLU A N 1
ATOM 730 C CA . GLU A 1 91 ? -12.660 -1.342 4.497 1.00 84.00 91 GLU A CA 1
ATOM 731 C C . GLU A 1 91 ? -13.226 -2.474 5.366 1.00 84.00 91 GLU A C 1
ATOM 733 O O . GLU A 1 91 ? -12.534 -3.424 5.737 1.00 84.00 91 GLU A O 1
ATOM 738 N N . GLY A 1 92 ? -14.491 -2.340 5.777 1.00 82.12 92 GLY A N 1
ATOM 739 C CA . GLY A 1 92 ? -15.122 -3.276 6.711 1.00 82.12 92 GLY A CA 1
ATOM 740 C C . GLY A 1 92 ? -14.379 -3.342 8.051 1.00 82.12 92 GLY A C 1
ATOM 741 O O . GLY A 1 92 ? -14.331 -2.355 8.783 1.00 82.12 92 GLY A O 1
ATOM 742 N N . ASN A 1 93 ? -13.786 -4.501 8.359 1.00 81.69 93 ASN A N 1
ATOM 743 C CA . ASN A 1 93 ? -13.002 -4.729 9.582 1.00 81.69 93 ASN A CA 1
ATOM 744 C C . ASN A 1 93 ? -11.494 -4.505 9.381 1.00 81.69 93 ASN A C 1
ATOM 746 O O . ASN A 1 93 ? -10.713 -4.709 10.313 1.00 81.69 93 ASN A O 1
ATOM 750 N N . LEU A 1 94 ? -11.069 -4.089 8.187 1.00 84.56 94 LEU A N 1
ATOM 751 C CA . LEU A 1 94 ? -9.675 -3.797 7.887 1.00 84.56 94 LEU A CA 1
ATOM 752 C C . LEU A 1 94 ? -9.411 -2.295 7.978 1.00 84.56 94 LEU A C 1
ATOM 754 O O . LEU A 1 94 ? -10.145 -1.466 7.440 1.00 84.56 94 LEU A O 1
ATOM 758 N N . ILE A 1 95 ? -8.325 -1.949 8.662 1.00 87.25 95 ILE A N 1
ATOM 759 C CA . ILE A 1 95 ? -7.782 -0.594 8.712 1.00 87.25 95 ILE A CA 1
ATOM 760 C C . ILE A 1 95 ? -6.477 -0.594 7.929 1.00 87.25 95 ILE A C 1
ATOM 762 O O . ILE A 1 95 ? -5.522 -1.282 8.302 1.00 87.25 95 ILE A O 1
ATOM 766 N N . HIS A 1 96 ? -6.409 0.225 6.888 1.00 90.56 96 HIS A N 1
ATOM 767 C CA . HIS A 1 96 ? -5.193 0.482 6.135 1.00 90.56 96 HIS A CA 1
ATOM 768 C C . HIS A 1 96 ? -4.618 1.832 6.557 1.00 90.56 96 HIS A C 1
ATOM 770 O O . HIS A 1 96 ? -5.313 2.847 6.578 1.00 90.56 96 HIS A O 1
ATOM 776 N N . ILE A 1 97 ? -3.330 1.852 6.885 1.00 91.12 97 ILE A N 1
ATOM 777 C CA . ILE A 1 97 ? -2.601 3.057 7.283 1.00 91.12 97 ILE A CA 1
ATOM 778 C C . ILE A 1 97 ? -1.428 3.232 6.329 1.00 91.12 97 ILE A C 1
ATOM 780 O O . ILE A 1 97 ? -0.581 2.343 6.228 1.00 91.12 97 ILE A O 1
ATOM 784 N N . LEU A 1 98 ? -1.377 4.382 5.663 1.00 91.62 98 LEU A N 1
ATOM 785 C CA . LEU A 1 98 ? -0.290 4.802 4.789 1.00 91.62 98 LEU A CA 1
ATOM 786 C C . LEU A 1 98 ? 0.524 5.902 5.465 1.00 91.62 98 LEU A C 1
ATOM 788 O O . LEU A 1 98 ? -0.033 6.857 6.008 1.00 91.62 98 LEU A O 1
ATOM 792 N N . GLY A 1 99 ? 1.847 5.785 5.411 1.00 90.88 99 GLY A N 1
ATOM 793 C CA . GLY A 1 99 ? 2.761 6.827 5.870 1.00 90.88 99 GLY A CA 1
ATOM 794 C C . GLY A 1 99 ? 4.149 6.293 6.194 1.00 90.88 99 GLY A C 1
ATOM 795 O O . GLY A 1 99 ? 4.488 5.156 5.870 1.00 90.88 99 GLY A O 1
ATOM 796 N N . LEU A 1 100 ? 4.952 7.122 6.860 1.00 88.75 100 LEU A N 1
ATOM 797 C CA . LEU A 1 100 ? 6.271 6.714 7.342 1.00 88.75 100 LEU A CA 1
ATOM 798 C C . LEU A 1 100 ? 6.151 5.608 8.392 1.00 88.75 100 LEU A C 1
ATOM 800 O O . LEU A 1 100 ? 5.221 5.617 9.203 1.00 88.75 100 LEU A O 1
ATOM 804 N N . LYS A 1 101 ? 7.141 4.712 8.450 1.00 84.50 101 LYS A N 1
ATOM 805 C CA . LYS A 1 101 ? 7.189 3.608 9.428 1.00 84.50 101 LYS A CA 1
ATOM 806 C C . LYS A 1 101 ? 6.917 4.059 10.872 1.00 84.50 101 LYS A C 1
ATOM 808 O O . LYS A 1 101 ? 6.127 3.422 11.571 1.00 84.50 101 LYS A O 1
ATOM 813 N N . TRP A 1 102 ? 7.520 5.170 11.307 1.00 84.75 102 TRP A N 1
ATOM 814 C CA . TRP A 1 102 ? 7.307 5.719 12.654 1.00 84.75 102 TRP A CA 1
ATOM 815 C C . TRP A 1 102 ? 5.870 6.243 12.839 1.00 84.75 102 TRP A C 1
ATOM 817 O O . TRP A 1 102 ? 5.221 5.937 13.840 1.00 84.75 102 TRP A O 1
ATOM 827 N N . SER A 1 103 ? 5.338 6.973 11.852 1.00 84.75 103 SER A N 1
ATOM 828 C CA . SER A 1 103 ? 3.989 7.536 11.914 1.00 84.75 103 SER A CA 1
ATOM 829 C C . SER A 1 103 ? 2.929 6.438 11.916 1.00 84.75 103 SER A C 1
ATOM 831 O O . SER A 1 103 ? 1.965 6.524 12.674 1.00 84.75 103 SER A O 1
ATOM 833 N N . ILE A 1 104 ? 3.131 5.378 11.124 1.00 86.25 104 ILE A N 1
ATOM 834 C CA . ILE A 1 104 ? 2.288 4.180 11.135 1.00 86.25 104 ILE A CA 1
ATOM 835 C C . ILE A 1 104 ? 2.304 3.557 12.526 1.00 86.25 104 ILE A C 1
ATOM 837 O O . ILE A 1 104 ? 1.244 3.304 13.091 1.00 86.25 104 ILE A O 1
ATOM 841 N N . GLN A 1 105 ? 3.483 3.320 13.106 1.00 85.12 105 GLN A N 1
ATOM 842 C CA . GLN A 1 105 ? 3.574 2.698 14.426 1.00 85.12 105 GLN A CA 1
ATOM 843 C C . GLN A 1 105 ? 2.856 3.533 15.494 1.00 85.12 105 GLN A C 1
ATOM 845 O O . GLN A 1 105 ? 2.141 2.981 16.328 1.00 85.12 105 GLN A O 1
ATOM 850 N N . ASN A 1 106 ? 2.962 4.857 15.417 1.00 81.88 106 ASN A N 1
ATOM 851 C CA . ASN A 1 106 ? 2.251 5.755 16.316 1.00 81.88 106 ASN A CA 1
ATOM 852 C C . ASN A 1 106 ? 0.744 5.768 16.095 1.00 81.88 106 ASN A C 1
ATOM 854 O O . ASN A 1 106 ? -0.003 5.778 17.071 1.00 81.88 106 ASN A O 1
ATOM 858 N N . ALA A 1 107 ? 0.285 5.748 14.843 1.00 81.25 107 ALA A N 1
ATOM 859 C CA . ALA A 1 107 ? -1.133 5.619 14.528 1.00 81.25 107 ALA A CA 1
ATOM 860 C C . ALA A 1 107 ? -1.694 4.313 15.109 1.00 81.25 107 ALA A C 1
ATOM 862 O O . ALA A 1 107 ? -2.736 4.329 15.751 1.00 81.25 107 ALA A O 1
ATOM 863 N N . ILE A 1 108 ? -0.959 3.205 14.996 1.00 79.62 108 ILE A N 1
ATOM 864 C CA . ILE A 1 108 ? -1.343 1.908 15.574 1.00 79.62 108 ILE A CA 1
ATOM 865 C C . ILE A 1 108 ? -1.431 1.972 17.094 1.00 79.62 108 ILE A C 1
ATOM 867 O O . ILE A 1 108 ? -2.421 1.528 17.673 1.00 79.62 108 ILE A O 1
ATOM 871 N N . THR A 1 109 ? -0.412 2.530 17.747 1.00 78.38 109 THR A N 1
ATOM 872 C CA . THR A 1 109 ? -0.404 2.688 19.204 1.00 78.38 109 THR A CA 1
ATOM 873 C C . THR A 1 109 ? -1.564 3.567 19.672 1.00 78.38 109 THR A C 1
ATOM 875 O O . THR A 1 109 ? -2.168 3.262 20.692 1.00 78.38 109 THR A O 1
ATOM 878 N N . SER A 1 110 ? -1.924 4.611 18.918 1.00 71.81 110 SER A N 1
ATOM 879 C CA . SER A 1 110 ? -3.077 5.472 19.222 1.00 71.81 110 SER A CA 1
ATOM 880 C C . SER A 1 110 ? -4.431 4.822 18.910 1.00 71.81 110 SER A C 1
ATOM 882 O O . SER A 1 110 ? -5.415 5.137 19.570 1.00 71.81 110 SER A O 1
ATOM 884 N N . LEU A 1 111 ? -4.496 3.904 17.943 1.00 70.25 111 LEU A N 1
ATOM 885 C CA . LEU A 1 111 ? -5.724 3.182 17.598 1.00 70.25 111 LEU A CA 1
ATOM 886 C C . LEU A 1 111 ? -6.031 2.042 18.572 1.00 70.25 111 LEU A C 1
ATOM 888 O O . LEU A 1 111 ? -7.200 1.766 18.815 1.00 70.25 111 LEU A O 1
ATOM 892 N N . ARG A 1 112 ? -5.021 1.402 19.178 1.00 66.94 112 ARG A N 1
ATOM 893 C CA . ARG A 1 112 ? -5.239 0.295 20.130 1.00 66.94 112 ARG A CA 1
ATOM 894 C C . ARG A 1 112 ? -6.194 0.649 21.286 1.00 66.94 112 ARG A C 1
ATOM 896 O O . ARG A 1 112 ? -7.126 -0.122 21.490 1.00 66.94 112 ARG A O 1
ATOM 903 N N . PRO A 1 113 ? -6.040 1.775 22.012 1.00 61.34 113 PRO A N 1
ATOM 904 C CA . PRO A 1 113 ? -6.977 2.166 23.070 1.00 61.34 113 PRO A CA 1
ATOM 905 C C . PRO A 1 113 ? -8.398 2.409 22.551 1.00 61.34 113 PRO A C 1
ATOM 907 O O . PRO A 1 113 ? -9.362 2.003 23.195 1.00 61.34 113 PRO A O 1
ATOM 910 N N . LEU A 1 114 ? -8.525 3.014 21.364 1.00 60.66 114 LEU A N 1
ATOM 911 C CA . LEU A 1 114 ? -9.814 3.275 20.714 1.00 60.66 114 LEU A CA 1
ATOM 912 C C . LEU A 1 114 ? -10.513 1.968 20.306 1.00 60.66 114 LEU A C 1
ATOM 914 O O . LEU A 1 114 ? -11.724 1.843 20.458 1.00 60.66 114 LEU A O 1
ATOM 918 N N . CYS A 1 115 ? -9.752 0.967 19.847 1.00 53.22 115 CYS A N 1
ATOM 919 C CA . CYS A 1 115 ? -10.270 -0.369 19.549 1.00 53.22 115 CYS A CA 1
ATOM 920 C C . CYS A 1 115 ? -10.655 -1.165 20.807 1.00 53.22 115 CYS A C 1
ATOM 922 O O . CYS A 1 115 ? -11.529 -2.023 20.728 1.00 53.22 115 CYS A O 1
ATOM 924 N N . LEU A 1 116 ? -10.003 -0.907 21.946 1.00 51.91 116 LEU A N 1
ATOM 925 C CA . LEU A 1 116 ? -10.205 -1.620 23.215 1.00 51.91 116 LEU A CA 1
ATOM 926 C C . LEU A 1 116 ? -11.288 -0.988 24.111 1.00 51.91 116 LEU A C 1
ATOM 928 O O . LEU A 1 116 ? -11.475 -1.431 25.240 1.00 51.91 116 LEU A O 1
ATOM 932 N N . GLY A 1 117 ? -12.021 0.018 23.623 1.00 46.25 117 GLY A N 1
ATOM 933 C CA . GLY A 1 117 ? -13.123 0.638 24.366 1.00 46.25 117 GLY A CA 1
ATOM 934 C C . GLY A 1 117 ? -12.698 1.715 25.367 1.00 46.25 117 GLY A C 1
ATOM 935 O O . GLY A 1 117 ? -13.539 2.198 26.121 1.00 46.25 117 GLY A O 1
ATOM 936 N N . CYS A 1 118 ? -11.438 2.162 25.353 1.00 39.75 118 CYS A N 1
ATOM 937 C CA . CYS A 1 118 ? -11.006 3.341 26.104 1.00 39.75 118 CYS A CA 1
ATOM 938 C C . CYS A 1 118 ? -11.405 4.627 25.362 1.00 39.75 118 CYS A C 1
ATOM 940 O O . CYS A 1 118 ? -10.558 5.437 24.986 1.00 39.75 118 CYS A O 1
ATOM 942 N N . CYS A 1 119 ? -12.705 4.829 25.149 1.00 37.31 119 CYS A N 1
ATOM 943 C CA . CYS A 1 119 ? -13.239 6.178 25.024 1.00 37.31 119 CYS A CA 1
ATOM 944 C C . CYS A 1 119 ? -13.273 6.739 26.447 1.00 37.31 119 CYS A C 1
ATOM 946 O O . CYS A 1 119 ? -14.213 6.487 27.195 1.00 37.31 119 CYS A O 1
ATOM 948 N N . VAL A 1 120 ? -12.189 7.399 26.854 1.00 34.41 120 VAL A N 1
ATOM 949 C CA . VAL A 1 120 ? -12.176 8.191 28.086 1.00 34.41 120 VAL A CA 1
ATOM 950 C C . VAL A 1 120 ? -13.211 9.301 27.888 1.00 34.41 120 VAL A C 1
ATOM 952 O O . VAL A 1 120 ? -13.074 10.091 26.952 1.00 34.41 120 VAL A O 1
ATOM 955 N N . ASN A 1 121 ? -14.276 9.261 28.694 1.00 32.94 121 ASN A N 1
ATOM 956 C CA . ASN A 1 121 ? -15.222 10.366 28.875 1.00 32.94 121 ASN A CA 1
ATOM 957 C C . ASN A 1 121 ? -14.499 11.608 29.394 1.00 32.94 121 ASN A C 1
A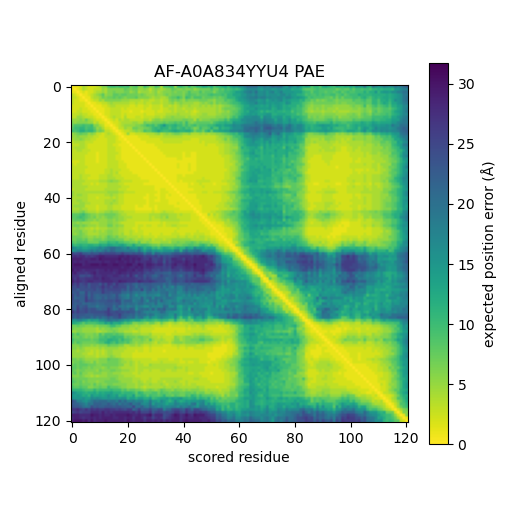TOM 959 O O . ASN A 1 121 ? -13.613 11.434 30.263 1.00 32.94 121 ASN A O 1
#

Foldseek 3Di:
DDPPVPDDDDDADPVGPPVVQSVLVVQLVVCVVLPDDNVLSCVSNVDVQKGKDKDQLVVLPPPDPDDDQDCVLVVVLVVLCVPQSWDWDDDPRMIMIIDGPVSVVVSVVVVSCSSVPPPPD

Radius of gyration: 16.95 Å; Cα contacts (8 Å, |Δi|>4): 128; chains: 1; bounding box: 37×27×50 Å